Protein AF-A0A838JWH3-F1 (afdb_monomer_lite)

pLDDT: mean 83.03, std 19.26, range [40.94, 98.31]

Structure (mmCIF, N/CA/C/O backbone):
data_AF-A0A838JWH3-F1
#
_entry.id   AF-A0A838JWH3-F1
#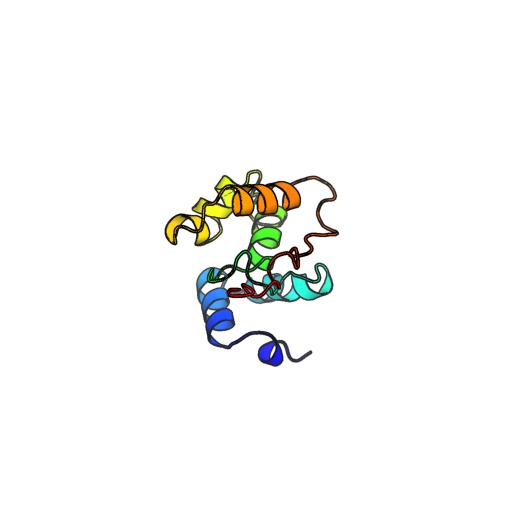
loop_
_atom_site.group_PDB
_atom_site.id
_atom_site.type_symbol
_atom_site.label_atom_id
_atom_site.label_alt_id
_atom_site.label_comp_id
_atom_site.label_asym_id
_atom_site.label_entity_id
_atom_site.label_seq_id
_atom_site.pdbx_PDB_ins_code
_atom_site.Cartn_x
_atom_site.Cartn_y
_atom_site.Cartn_z
_atom_site.occupancy
_atom_site.B_iso_or_equiv
_atom_site.auth_seq_id
_atom_site.auth_comp_id
_atom_site.auth_asym_id
_atom_site.auth_atom_id
_atom_site.pdbx_PDB_model_num
ATOM 1 N N . TYR A 1 1 ? 2.489 -22.702 -6.976 1.00 46.75 1 TYR A N 1
ATOM 2 C CA . TYR A 1 1 ? 2.028 -21.933 -5.808 1.00 46.75 1 TYR A CA 1
ATOM 3 C C . TYR A 1 1 ? 0.648 -21.416 -6.138 1.00 46.75 1 TYR A C 1
ATOM 5 O O . TYR A 1 1 ? 0.529 -20.657 -7.089 1.00 46.75 1 TYR A O 1
ATOM 13 N N . ASP A 1 2 ? -0.379 -21.893 -5.442 1.00 53.53 2 ASP A N 1
ATOM 14 C CA . ASP A 1 2 ? -1.758 -21.478 -5.694 1.00 53.53 2 ASP A CA 1
ATOM 15 C C . ASP A 1 2 ? -2.057 -20.203 -4.893 1.00 53.53 2 ASP A C 1
ATOM 17 O O . ASP A 1 2 ? -2.451 -20.247 -3.732 1.00 53.53 2 ASP A O 1
ATOM 21 N N . LEU A 1 3 ? -1.753 -19.041 -5.476 1.00 55.47 3 LEU A N 1
ATOM 22 C CA . LEU A 1 3 ? -2.029 -17.743 -4.846 1.00 55.47 3 LEU A CA 1
ATOM 23 C C . LEU A 1 3 ? -3.541 -17.519 -4.662 1.00 55.47 3 LEU A C 1
ATOM 25 O O . LEU A 1 3 ? -3.938 -16.833 -3.719 1.00 55.47 3 LEU A O 1
ATOM 29 N N . ASN A 1 4 ? -4.370 -18.175 -5.485 1.00 50.09 4 ASN A N 1
ATOM 30 C CA . ASN A 1 4 ? -5.828 -18.116 -5.395 1.00 50.09 4 ASN A CA 1
ATOM 31 C C . ASN A 1 4 ? -6.377 -18.801 -4.138 1.00 50.09 4 ASN A C 1
ATOM 33 O O . ASN A 1 4 ? -7.510 -18.538 -3.756 1.00 50.09 4 ASN A O 1
ATOM 37 N N . SER A 1 5 ? -5.596 -19.649 -3.457 1.00 54.78 5 SER A N 1
ATOM 38 C CA . SER A 1 5 ? -6.032 -20.260 -2.197 1.00 54.78 5 SER A CA 1
ATOM 39 C C . SER A 1 5 ? -5.775 -19.370 -0.970 1.00 54.78 5 SER A C 1
ATOM 41 O O . SER A 1 5 ? -6.205 -19.722 0.127 1.00 54.78 5 SER A O 1
ATOM 43 N N . ARG A 1 6 ? -5.033 -18.255 -1.113 1.00 61.62 6 ARG A N 1
ATOM 44 C CA . ARG A 1 6 ? -4.658 -17.337 -0.011 1.00 61.62 6 ARG A CA 1
ATOM 45 C C . ARG A 1 6 ? -5.294 -15.949 -0.106 1.00 61.62 6 ARG A C 1
ATOM 47 O O . ARG A 1 6 ? -5.327 -15.255 0.905 1.00 61.62 6 ARG A O 1
ATOM 54 N N . LEU A 1 7 ? -5.764 -15.548 -1.284 1.00 73.56 7 LEU A N 1
ATOM 55 C CA . LEU A 1 7 ? -6.463 -14.287 -1.521 1.00 73.56 7 LEU A CA 1
ATOM 56 C C . LEU A 1 7 ? -7.868 -14.592 -2.022 1.00 73.56 7 LEU A C 1
ATOM 58 O O . LEU A 1 7 ? -8.035 -15.448 -2.889 1.00 73.56 7 LEU A O 1
ATOM 62 N N . ASP A 1 8 ? -8.871 -13.892 -1.496 1.00 80.94 8 ASP A N 1
ATOM 63 C CA . ASP A 1 8 ? -10.197 -13.968 -2.096 1.00 80.94 8 ASP A CA 1
ATOM 64 C C . ASP A 1 8 ? -10.193 -13.329 -3.500 1.00 80.94 8 ASP A C 1
ATOM 66 O O . ASP A 1 8 ? -9.368 -12.468 -3.828 1.00 80.94 8 ASP A O 1
ATOM 70 N N . GLY A 1 9 ? -11.106 -13.785 -4.363 1.00 84.44 9 GLY A N 1
ATOM 71 C CA . GLY A 1 9 ? -11.181 -13.303 -5.746 1.00 84.44 9 GLY A CA 1
ATOM 72 C C . GLY A 1 9 ? -11.454 -11.799 -5.838 1.00 84.44 9 GLY A C 1
ATOM 73 O O . GLY A 1 9 ? -10.920 -11.135 -6.719 1.00 84.44 9 GLY A O 1
ATOM 74 N N . ALA A 1 10 ? -12.204 -11.242 -4.882 1.00 84.88 10 ALA A N 1
ATOM 75 C CA . ALA A 1 10 ? -12.525 -9.818 -4.846 1.00 84.88 10 ALA A CA 1
ATOM 76 C C . ALA A 1 10 ? -11.279 -8.944 -4.619 1.00 84.88 10 ALA A C 1
ATOM 78 O O . ALA A 1 10 ? -11.135 -7.895 -5.246 1.00 84.88 10 ALA A O 1
ATOM 79 N N . THR A 1 11 ? -10.357 -9.381 -3.761 1.00 87.31 11 THR A N 1
ATOM 80 C CA . THR A 1 11 ? -9.078 -8.707 -3.522 1.00 87.31 11 THR A CA 1
ATOM 81 C C . THR A 1 11 ? -8.200 -8.773 -4.765 1.00 87.31 11 THR A C 1
ATOM 83 O O . THR A 1 11 ? -7.598 -7.770 -5.142 1.00 87.31 11 THR A O 1
ATOM 86 N N . LEU A 1 12 ? -8.153 -9.921 -5.448 1.00 89.56 12 LEU A N 1
ATOM 87 C CA . LEU A 1 12 ? -7.386 -10.052 -6.687 1.00 89.56 12 LEU A CA 1
ATOM 88 C C . LEU A 1 12 ? -7.940 -9.152 -7.802 1.00 89.56 12 LEU A C 1
ATOM 90 O O . LEU A 1 12 ? -7.168 -8.429 -8.430 1.00 89.56 12 LEU A O 1
ATOM 94 N N . ASP A 1 13 ? -9.258 -9.141 -8.003 1.00 88.75 13 ASP A N 1
ATOM 95 C CA . ASP A 1 13 ? -9.925 -8.261 -8.969 1.00 88.75 13 ASP A CA 1
ATOM 96 C C . ASP A 1 13 ? -9.669 -6.786 -8.646 1.00 88.75 13 ASP A C 1
ATOM 98 O O . ASP A 1 13 ? -9.397 -5.981 -9.540 1.00 88.75 13 ASP A O 1
ATOM 102 N N . HIS A 1 14 ? -9.690 -6.428 -7.360 1.00 87.44 14 HIS A N 1
ATOM 103 C CA . HIS A 1 14 ? -9.364 -5.080 -6.914 1.00 87.44 14 HIS A CA 1
ATOM 104 C C . HIS A 1 14 ? -7.923 -4.692 -7.267 1.00 87.44 14 HIS A C 1
ATOM 106 O O . HIS A 1 14 ? -7.696 -3.627 -7.844 1.00 87.44 14 HIS A O 1
ATOM 112 N N . LEU A 1 15 ? -6.952 -5.565 -6.980 1.00 91.81 15 LEU A N 1
ATOM 113 C CA . LEU A 1 15 ? -5.550 -5.318 -7.314 1.00 91.81 15 LEU A CA 1
ATOM 114 C C . LEU A 1 15 ? -5.322 -5.243 -8.827 1.00 91.81 15 LEU A C 1
ATOM 116 O O . LEU A 1 15 ? -4.539 -4.406 -9.267 1.00 91.81 15 LEU A O 1
ATOM 120 N N . LEU A 1 16 ? -5.996 -6.077 -9.622 1.00 92.38 16 LEU A N 1
ATOM 121 C CA . LEU A 1 16 ? -5.946 -6.013 -11.086 1.00 92.38 16 LEU A CA 1
ATOM 122 C C . LEU A 1 16 ? -6.527 -4.702 -11.615 1.00 92.38 16 LEU A C 1
ATOM 124 O O . LEU A 1 16 ? -5.972 -4.117 -12.541 1.00 92.38 16 LEU A O 1
ATOM 128 N N . HIS A 1 17 ? -7.610 -4.210 -11.015 1.00 91.50 17 HIS A N 1
ATOM 129 C CA . HIS A 1 17 ? -8.208 -2.938 -11.408 1.00 91.50 17 HIS A CA 1
ATOM 130 C C . HIS A 1 17 ? -7.296 -1.740 -11.106 1.00 91.50 17 HIS A C 1
ATOM 132 O O . HIS A 1 17 ? -7.244 -0.801 -11.896 1.00 91.50 17 HIS A O 1
ATOM 138 N N . LEU A 1 18 ? -6.574 -1.772 -9.981 1.00 91.00 18 LEU A N 1
ATOM 139 C CA . LEU A 1 18 ? -5.691 -0.677 -9.566 1.00 91.00 18 LEU A CA 1
ATOM 140 C C . LEU A 1 18 ? -4.313 -0.715 -10.237 1.00 91.00 18 LEU A C 1
ATOM 142 O O . LEU A 1 18 ? -3.822 0.318 -10.683 1.00 91.00 18 LEU A O 1
ATOM 146 N N . TYR A 1 19 ? -3.688 -1.891 -10.299 1.00 91.12 19 TYR A N 1
ATOM 147 C CA . TYR A 1 19 ? -2.283 -2.046 -10.692 1.00 91.12 19 TYR A CA 1
ATOM 148 C C . TYR A 1 19 ? -2.108 -2.717 -12.061 1.00 91.12 19 TYR A C 1
ATOM 150 O O . TYR A 1 19 ? -1.014 -2.695 -12.627 1.00 91.12 19 TYR A O 1
ATOM 158 N N . GLY A 1 20 ? -3.166 -3.299 -12.632 1.00 92.69 20 GLY A N 1
ATOM 159 C CA . GLY A 1 20 ? -3.133 -3.912 -13.958 1.00 92.69 20 GLY A CA 1
ATOM 160 C C . GLY A 1 20 ? -2.022 -4.954 -14.100 1.00 92.69 20 GLY A C 1
ATOM 161 O O . GLY A 1 20 ? -1.958 -5.935 -13.363 1.00 92.69 20 GLY A O 1
ATOM 162 N N . GLY A 1 21 ? -1.117 -4.740 -15.058 1.00 92.19 21 GLY A N 1
ATOM 163 C CA . GLY A 1 21 ? 0.011 -5.646 -15.304 1.00 92.19 21 GLY A CA 1
ATOM 164 C C . GLY A 1 21 ? 0.981 -5.785 -14.123 1.00 92.19 21 GLY A C 1
ATOM 165 O O . GLY A 1 21 ? 1.681 -6.791 -14.020 1.00 92.19 21 GLY A O 1
ATOM 166 N N . GLU A 1 22 ? 0.993 -4.822 -13.200 1.00 91.88 22 GLU A N 1
ATOM 167 C CA . GLU A 1 22 ? 1.895 -4.807 -12.047 1.00 91.88 22 GLU A CA 1
ATOM 168 C C . GLU A 1 22 ? 1.389 -5.664 -10.877 1.00 91.88 22 GLU A C 1
ATOM 170 O O . GLU A 1 22 ? 2.154 -5.967 -9.960 1.00 91.88 22 GLU A O 1
ATOM 175 N N . THR A 1 23 ? 0.145 -6.159 -10.920 1.00 92.81 23 THR A N 1
ATOM 176 C CA . THR A 1 23 ? -0.418 -7.025 -9.869 1.00 92.81 23 T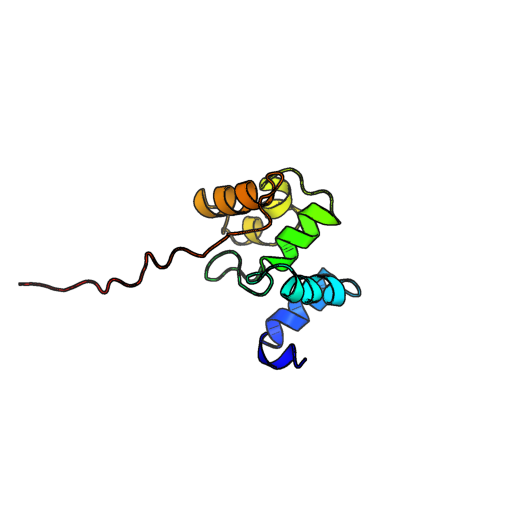HR A CA 1
ATOM 177 C C . THR A 1 23 ? 0.462 -8.243 -9.586 1.00 92.81 23 THR A C 1
ATOM 179 O O . THR A 1 23 ? 0.641 -8.619 -8.430 1.00 92.81 23 THR A O 1
ATOM 182 N N . GLY A 1 24 ? 1.091 -8.825 -10.613 1.00 90.25 24 GLY A N 1
ATOM 183 C CA . GLY A 1 24 ? 2.033 -9.932 -10.432 1.00 90.25 24 GLY A CA 1
ATOM 184 C C . GLY A 1 24 ? 3.222 -9.577 -9.530 1.00 90.25 24 GLY A C 1
ATOM 185 O O . GLY A 1 24 ? 3.634 -10.402 -8.714 1.00 90.25 24 GLY A O 1
ATOM 186 N N . LYS A 1 25 ? 3.737 -8.341 -9.613 1.00 91.38 25 LYS A N 1
ATOM 187 C CA . LYS A 1 25 ? 4.817 -7.859 -8.737 1.00 91.38 25 LYS A CA 1
ATOM 188 C C . LYS A 1 25 ? 4.328 -7.661 -7.307 1.00 91.38 25 LYS A C 1
ATOM 190 O O . LYS A 1 25 ? 5.026 -8.058 -6.377 1.00 91.38 25 LYS A O 1
ATOM 195 N N . LEU A 1 26 ? 3.115 -7.132 -7.123 1.00 92.50 26 LEU A N 1
ATOM 196 C CA . LEU A 1 26 ? 2.523 -6.993 -5.789 1.00 92.50 26 LEU A CA 1
ATOM 197 C C . LEU A 1 26 ? 2.401 -8.355 -5.090 1.00 92.50 26 LEU A C 1
ATOM 199 O O . LEU A 1 26 ? 2.767 -8.494 -3.925 1.00 92.50 26 LEU A O 1
ATOM 203 N N . LEU A 1 27 ? 1.943 -9.380 -5.812 1.00 91.62 27 LEU A N 1
ATOM 204 C CA . LEU A 1 27 ? 1.827 -10.735 -5.267 1.00 91.62 27 LEU A CA 1
ATOM 205 C C . LEU A 1 27 ? 3.192 -11.356 -4.939 1.00 91.62 27 LEU A C 1
ATOM 207 O O . LEU A 1 27 ? 3.312 -12.113 -3.971 1.00 91.62 27 LEU A O 1
ATOM 211 N N . ALA A 1 28 ? 4.231 -11.018 -5.707 1.00 91.44 28 ALA A N 1
ATOM 212 C CA . ALA A 1 28 ? 5.582 -11.524 -5.492 1.00 91.44 28 ALA A CA 1
ATOM 213 C C . ALA A 1 28 ? 6.195 -11.070 -4.154 1.00 91.44 28 ALA A C 1
ATOM 215 O O . ALA A 1 28 ? 7.018 -11.808 -3.606 1.00 91.44 28 ALA A O 1
ATOM 216 N N . TYR A 1 29 ? 5.745 -9.951 -3.565 1.00 90.94 29 TYR A N 1
ATOM 217 C CA . TYR A 1 29 ? 6.207 -9.518 -2.238 1.00 90.94 29 TYR A CA 1
ATOM 218 C C . TYR A 1 29 ? 5.954 -10.552 -1.140 1.00 90.94 29 TYR A C 1
ATOM 220 O O . TYR A 1 29 ? 6.685 -10.561 -0.157 1.00 90.94 29 TYR A O 1
ATOM 228 N N . ASN A 1 30 ? 4.993 -11.469 -1.300 1.00 90.56 30 ASN A N 1
ATOM 229 C CA . ASN A 1 30 ? 4.769 -12.558 -0.342 1.00 90.56 30 ASN A CA 1
ATOM 230 C C . ASN A 1 30 ? 5.985 -13.488 -0.175 1.00 90.56 30 ASN A C 1
ATOM 232 O O . ASN A 1 30 ? 6.082 -14.196 0.824 1.00 90.56 30 ASN A O 1
ATOM 236 N N . ASN A 1 31 ? 6.902 -13.505 -1.145 1.00 89.75 31 ASN A N 1
ATOM 237 C CA . ASN A 1 31 ? 8.138 -14.281 -1.059 1.00 89.75 31 ASN A CA 1
ATOM 238 C C . ASN A 1 31 ? 9.227 -13.570 -0.237 1.00 89.75 31 ASN A C 1
ATOM 240 O O . ASN A 1 31 ? 10.168 -14.218 0.210 1.00 89.75 31 ASN A O 1
ATOM 244 N N . GLU A 1 32 ? 9.108 -12.256 -0.041 1.00 88.00 32 GLU A N 1
ATOM 245 C CA . GLU A 1 32 ? 10.106 -11.423 0.641 1.00 88.00 32 GLU A CA 1
ATOM 246 C C . GLU A 1 32 ? 9.627 -10.939 2.010 1.00 88.00 32 GLU A C 1
ATOM 248 O O . GLU A 1 32 ? 10.403 -10.868 2.960 1.00 88.00 32 GLU A O 1
ATOM 253 N N . VAL A 1 33 ? 8.342 -10.600 2.107 1.00 86.75 33 VAL A N 1
ATOM 254 C CA . VAL A 1 33 ? 7.726 -9.993 3.280 1.00 86.75 33 VAL A CA 1
ATOM 255 C C . VAL A 1 33 ? 6.554 -10.874 3.737 1.00 86.75 33 VAL A C 1
ATOM 257 O O . VAL A 1 33 ? 5.543 -10.964 3.034 1.00 86.75 33 VAL A O 1
ATOM 260 N N . PRO A 1 34 ? 6.636 -11.511 4.923 1.00 84.88 34 PRO A N 1
ATOM 261 C CA . PRO A 1 34 ? 5.633 -12.480 5.374 1.00 84.88 34 PRO A CA 1
ATOM 262 C C . PRO A 1 34 ? 4.195 -11.947 5.467 1.00 84.88 34 PRO A C 1
ATOM 264 O O . PRO A 1 34 ? 3.248 -12.709 5.274 1.00 84.88 34 PRO A O 1
ATOM 267 N N . ASN A 1 35 ? 4.015 -10.656 5.762 1.00 87.06 35 ASN A N 1
ATOM 268 C CA . ASN A 1 35 ? 2.705 -10.011 5.873 1.00 87.06 35 ASN A CA 1
ATOM 269 C C . ASN A 1 35 ? 2.254 -9.298 4.590 1.00 87.06 35 ASN A C 1
ATOM 271 O O . ASN A 1 35 ? 1.226 -8.634 4.632 1.00 87.06 35 ASN A O 1
ATOM 275 N N . ALA A 1 36 ? 2.949 -9.448 3.453 1.00 92.12 36 ALA A N 1
ATOM 276 C CA . ALA A 1 36 ? 2.638 -8.712 2.221 1.00 92.12 36 ALA A CA 1
ATOM 277 C C . ALA A 1 36 ? 1.166 -8.824 1.787 1.00 92.12 36 ALA A C 1
ATOM 279 O O . ALA A 1 36 ? 0.569 -7.844 1.356 1.00 92.12 36 ALA A O 1
ATOM 280 N N . LEU A 1 37 ? 0.561 -10.005 1.919 1.00 92.50 37 LEU A N 1
ATOM 281 C CA . LEU A 1 37 ? -0.827 -10.239 1.498 1.00 92.50 37 LEU A CA 1
ATOM 282 C C . LEU A 1 37 ? -1.857 -10.002 2.611 1.00 92.50 37 LEU A C 1
ATOM 284 O O . LEU A 1 37 ? -3.019 -10.359 2.453 1.00 92.50 37 LEU A O 1
ATOM 288 N N . GLN A 1 38 ? -1.444 -9.444 3.748 1.00 92.44 38 GLN A N 1
ATOM 289 C CA . GLN A 1 38 ? -2.352 -9.077 4.830 1.00 92.44 38 GLN A CA 1
ATOM 290 C C . GLN A 1 38 ? -2.858 -7.649 4.631 1.00 92.44 38 GLN A C 1
ATOM 292 O O . GLN A 1 38 ? -2.120 -6.785 4.150 1.00 92.44 38 GLN A O 1
ATOM 297 N N . GLN A 1 39 ? -4.101 -7.403 5.050 1.00 93.94 39 GLN A N 1
ATOM 298 C CA . GLN A 1 39 ? -4.647 -6.051 5.160 1.00 93.94 39 GLN A CA 1
ATOM 299 C C . GLN A 1 39 ? -3.769 -5.203 6.088 1.00 93.94 39 GLN A C 1
ATOM 301 O O . GLN A 1 39 ? -3.248 -5.698 7.091 1.00 93.94 39 GLN A O 1
ATOM 306 N N . ILE A 1 40 ? -3.617 -3.918 5.765 1.00 94.81 40 ILE A N 1
ATOM 307 C CA . ILE A 1 40 ? -2.820 -2.981 6.574 1.00 94.81 40 ILE A CA 1
ATOM 308 C C . ILE A 1 40 ? -3.447 -2.790 7.960 1.00 94.81 40 ILE A C 1
ATOM 310 O O . ILE A 1 40 ? -2.745 -2.725 8.968 1.00 94.81 40 ILE A O 1
ATOM 314 N N . THR A 1 41 ? -4.776 -2.715 8.002 1.00 94.44 41 THR A N 1
ATOM 315 C CA . THR A 1 41 ? -5.583 -2.599 9.218 1.00 94.44 41 THR A CA 1
ATOM 316 C C . THR A 1 41 ? -6.914 -3.329 9.010 1.00 94.44 41 THR A C 1
ATOM 318 O O . THR A 1 41 ? -7.380 -3.391 7.866 1.00 94.44 41 THR A O 1
ATOM 321 N N . PRO A 1 42 ? -7.539 -3.902 10.057 1.00 93.25 42 PRO A N 1
ATOM 322 C CA . PRO A 1 42 ? -8.806 -4.610 9.912 1.00 93.25 42 PRO A CA 1
ATOM 323 C C . PRO A 1 42 ? -9.878 -3.772 9.202 1.00 93.25 42 PRO A C 1
ATOM 325 O O . PRO A 1 42 ? -10.175 -2.648 9.602 1.00 93.25 42 PRO A O 1
ATOM 328 N N . GLY A 1 43 ? -10.468 -4.339 8.148 1.00 90.81 43 GLY A N 1
ATOM 329 C CA . GLY A 1 43 ? -11.542 -3.708 7.375 1.00 90.81 43 GLY A CA 1
ATOM 330 C C . GLY A 1 43 ? -11.071 -2.830 6.212 1.00 90.81 43 GLY A C 1
ATOM 331 O O . GLY A 1 43 ? -11.889 -2.481 5.358 1.00 90.81 43 GLY A O 1
ATOM 332 N N . ALA A 1 44 ? -9.777 -2.507 6.122 1.00 91.94 44 ALA A N 1
ATOM 333 C CA . ALA A 1 44 ? -9.223 -1.857 4.939 1.00 91.94 44 ALA A CA 1
ATOM 334 C C . ALA A 1 44 ? -9.021 -2.879 3.807 1.00 91.94 44 ALA A C 1
ATOM 336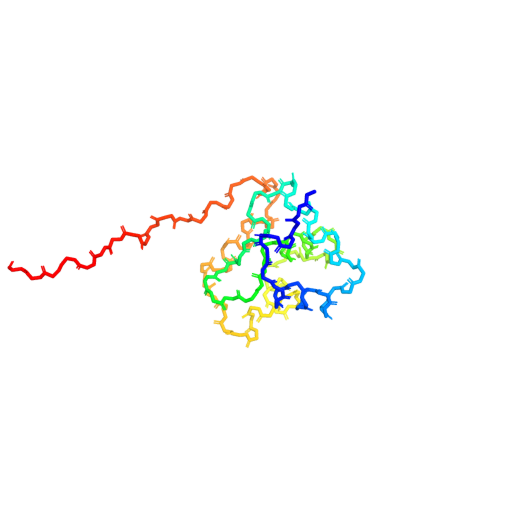 O O . ALA A 1 44 ? -8.545 -3.984 4.067 1.00 91.94 44 ALA A O 1
ATOM 337 N N . PRO A 1 45 ? -9.337 -2.534 2.544 1.00 91.38 45 PRO A N 1
ATOM 338 C CA . PRO A 1 45 ? -9.055 -3.418 1.410 1.00 91.38 45 PRO A CA 1
ATOM 339 C C . PRO A 1 45 ? -7.558 -3.458 1.072 1.00 91.38 45 PRO A C 1
ATOM 341 O O . PRO A 1 45 ? -7.103 -4.389 0.415 1.00 91.38 45 PRO A O 1
ATOM 344 N N . ASP A 1 46 ? -6.814 -2.425 1.479 1.00 94.69 46 ASP A N 1
ATOM 345 C CA . ASP A 1 46 ? -5.437 -2.214 1.070 1.00 94.69 46 ASP A CA 1
ATOM 346 C C . ASP A 1 46 ? -4.495 -3.171 1.815 1.00 94.69 46 ASP A C 1
ATOM 348 O O . ASP A 1 46 ? -4.567 -3.325 3.042 1.00 94.69 46 ASP A O 1
ATOM 352 N N . LEU A 1 47 ? -3.594 -3.803 1.065 1.00 95.25 47 LEU A N 1
ATOM 353 C CA . LEU A 1 47 ? -2.636 -4.787 1.566 1.00 95.25 47 LEU A CA 1
ATOM 354 C C . LEU A 1 47 ? -1.254 -4.177 1.812 1.00 95.25 47 LEU A C 1
ATOM 356 O O . LEU A 1 47 ? -0.845 -3.214 1.163 1.00 95.25 47 LEU A O 1
ATOM 360 N N . TRP A 1 48 ? -0.465 -4.813 2.677 1.00 96.38 48 TRP A N 1
ATOM 361 C CA . TRP A 1 48 ? 0.936 -4.437 2.901 1.00 96.38 48 TRP A CA 1
ATOM 362 C C . TRP A 1 48 ? 1.796 -4.480 1.627 1.00 96.38 48 TRP A C 1
ATOM 364 O O . TRP A 1 48 ? 2.718 -3.679 1.484 1.00 96.38 48 TRP A O 1
ATOM 374 N N . ALA A 1 49 ? 1.478 -5.349 0.666 1.00 95.75 49 ALA A N 1
ATOM 375 C CA . ALA A 1 49 ? 2.124 -5.397 -0.644 1.00 95.75 49 ALA A CA 1
ATOM 376 C C . ALA A 1 49 ? 2.037 -4.052 -1.379 1.00 95.75 49 ALA A C 1
ATOM 378 O O . ALA A 1 49 ? 3.012 -3.642 -2.002 1.00 95.75 49 ALA A O 1
ATOM 379 N N . GLN A 1 50 ? 0.914 -3.336 -1.258 1.00 96.69 50 GLN A N 1
ATOM 380 C CA . GLN A 1 50 ? 0.751 -2.007 -1.852 1.00 96.69 50 GLN A CA 1
ATOM 381 C C . GLN A 1 50 ? 1.657 -0.980 -1.171 1.00 96.69 50 GLN A C 1
ATOM 383 O O . GLN A 1 50 ? 2.236 -0.143 -1.850 1.00 96.69 50 GLN A O 1
ATOM 388 N N . VAL A 1 51 ? 1.855 -1.072 0.149 1.00 97.25 51 VAL A N 1
ATOM 389 C CA . VAL A 1 51 ? 2.797 -0.203 0.877 1.00 97.25 51 VAL A CA 1
ATOM 390 C C . VAL A 1 51 ? 4.229 -0.446 0.402 1.00 97.25 51 VAL A C 1
ATOM 39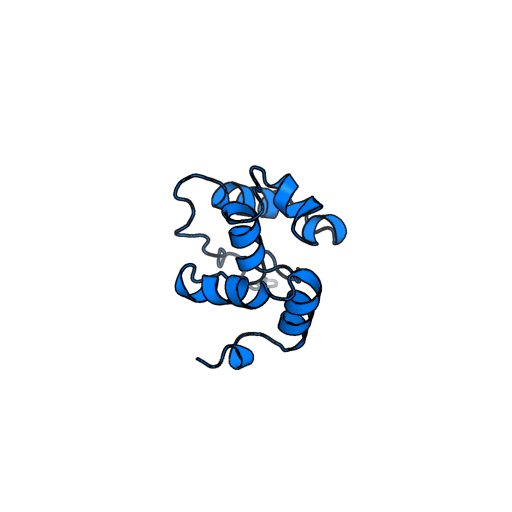2 O O . VAL A 1 51 ? 4.950 0.500 0.100 1.00 97.25 51 VAL A O 1
ATOM 395 N N . HIS A 1 52 ? 4.652 -1.708 0.295 1.00 95.50 52 HIS A N 1
ATOM 396 C CA . HIS A 1 52 ? 6.001 -2.032 -0.174 1.00 95.50 52 HIS A CA 1
ATOM 397 C C . HIS A 1 52 ? 6.225 -1.641 -1.634 1.00 95.50 52 HIS A C 1
ATOM 399 O O . HIS A 1 52 ? 7.299 -1.129 -1.956 1.00 95.50 52 HIS A O 1
ATOM 405 N N . HIS A 1 53 ? 5.214 -1.822 -2.485 1.00 95.62 53 HIS A N 1
ATOM 406 C CA . HIS A 1 53 ? 5.242 -1.341 -3.861 1.00 95.62 53 HIS A CA 1
ATOM 407 C C . HIS A 1 53 ? 5.363 0.182 -3.915 1.00 95.62 53 HIS A C 1
ATOM 409 O O . HIS A 1 53 ? 6.269 0.703 -4.558 1.00 95.62 53 HIS A O 1
ATOM 415 N N . ALA A 1 54 ? 4.533 0.889 -3.147 1.00 96.56 54 ALA A N 1
ATOM 416 C CA . ALA A 1 54 ? 4.540 2.341 -3.077 1.00 96.56 54 ALA A CA 1
ATOM 417 C C . ALA A 1 54 ? 5.918 2.899 -2.701 1.00 96.56 54 ALA A C 1
ATOM 419 O O . ALA A 1 54 ? 6.391 3.860 -3.305 1.00 96.56 54 ALA A O 1
ATOM 420 N N . ILE A 1 55 ? 6.583 2.277 -1.725 1.00 95.06 55 ILE A N 1
ATOM 421 C CA . ILE A 1 55 ? 7.915 2.683 -1.260 1.00 95.06 55 ILE A CA 1
ATOM 422 C C . ILE A 1 55 ? 8.986 2.407 -2.321 1.00 95.06 55 ILE A C 1
ATOM 424 O O . ILE A 1 55 ? 9.827 3.265 -2.581 1.00 95.06 55 ILE A O 1
ATOM 428 N N . ARG A 1 56 ? 8.993 1.202 -2.904 1.00 93.56 56 ARG A N 1
ATOM 429 C CA . ARG A 1 56 ? 10.089 0.747 -3.774 1.00 93.56 56 ARG A CA 1
ATOM 430 C C . ARG A 1 56 ? 9.970 1.246 -5.211 1.00 93.56 56 ARG A C 1
ATOM 432 O O . ARG A 1 56 ? 10.987 1.563 -5.815 1.00 93.56 56 ARG A O 1
ATOM 439 N N . GLU A 1 57 ? 8.750 1.315 -5.730 1.00 94.50 57 GLU A N 1
ATOM 440 C CA . GLU A 1 57 ? 8.476 1.508 -7.157 1.00 94.50 57 GLU A CA 1
ATOM 441 C C . GLU A 1 57 ? 7.715 2.811 -7.447 1.00 94.50 57 GLU A C 1
ATOM 443 O O . GLU A 1 57 ? 7.787 3.324 -8.559 1.00 94.50 57 GLU A O 1
ATOM 448 N N . GLU A 1 58 ? 7.010 3.385 -6.462 1.00 95.56 58 GLU A N 1
ATOM 449 C CA . GLU A 1 58 ? 6.180 4.591 -6.658 1.00 95.56 58 GLU A CA 1
ATOM 450 C C . GLU A 1 58 ? 6.663 5.817 -5.858 1.00 95.56 58 GLU A C 1
ATOM 452 O O . GLU A 1 58 ? 5.931 6.812 -5.724 1.00 95.56 58 GLU A O 1
ATOM 457 N N . TRP A 1 59 ? 7.897 5.742 -5.342 1.00 96.00 59 TRP A N 1
ATOM 458 C CA . TRP A 1 59 ? 8.609 6.795 -4.606 1.00 96.00 59 TRP A CA 1
ATOM 459 C C . TRP A 1 59 ? 7.820 7.403 -3.438 1.00 96.00 59 TRP A C 1
ATOM 461 O O . TRP A 1 59 ? 7.908 8.605 -3.180 1.00 96.00 59 TRP A O 1
ATOM 471 N N . ALA A 1 60 ? 7.044 6.597 -2.712 1.00 97.44 60 ALA A N 1
ATOM 472 C CA . ALA A 1 60 ? 6.456 7.039 -1.455 1.00 97.44 60 ALA A CA 1
ATOM 473 C C . ALA A 1 60 ? 7.567 7.246 -0.415 1.00 97.44 60 ALA A C 1
ATOM 475 O O . ALA A 1 60 ? 8.281 6.305 -0.065 1.00 97.44 60 ALA A O 1
ATOM 476 N N . VAL A 1 61 ? 7.707 8.477 0.082 1.00 96.81 61 VAL A N 1
ATOM 477 C CA . VAL A 1 61 ? 8.727 8.849 1.081 1.00 96.81 61 VAL A CA 1
ATOM 478 C C . VAL A 1 61 ? 8.111 9.262 2.417 1.00 96.81 61 VAL A C 1
ATOM 480 O O . VAL A 1 61 ? 8.814 9.368 3.421 1.00 96.81 61 VAL A O 1
ATOM 483 N N . THR A 1 62 ? 6.792 9.451 2.455 1.00 97.62 62 THR A N 1
ATOM 484 C CA . THR A 1 62 ? 6.025 9.749 3.666 1.00 97.62 62 THR A CA 1
ATOM 485 C C . THR A 1 62 ? 4.829 8.813 3.820 1.00 97.62 62 THR A C 1
ATOM 487 O O . THR A 1 62 ? 4.331 8.235 2.851 1.00 97.62 62 THR A O 1
ATOM 490 N N . ALA A 1 63 ? 4.319 8.683 5.050 1.00 97.94 63 ALA A N 1
ATOM 491 C CA . ALA A 1 63 ? 3.079 7.946 5.285 1.00 97.94 63 ALA A CA 1
ATOM 492 C C . ALA A 1 63 ? 1.883 8.590 4.565 1.00 97.94 63 ALA A C 1
ATOM 494 O O . ALA A 1 63 ? 0.965 7.887 4.158 1.00 97.94 63 ALA A O 1
ATOM 495 N N . GLU A 1 64 ? 1.908 9.906 4.350 1.00 97.94 64 GLU A N 1
ATOM 496 C CA . GLU A 1 64 ? 0.860 10.624 3.619 1.00 97.94 64 GLU A CA 1
ATOM 497 C C . GLU A 1 64 ? 0.822 10.255 2.138 1.00 97.94 64 GLU A C 1
ATOM 499 O O . GLU A 1 64 ? -0.267 10.127 1.577 1.00 97.94 64 GLU A O 1
ATOM 504 N N . ASP A 1 65 ? 1.982 10.012 1.517 1.00 98.31 65 ASP A N 1
ATOM 505 C CA . ASP A 1 65 ? 2.038 9.509 0.142 1.00 98.31 65 ASP A CA 1
ATOM 506 C C . ASP A 1 65 ? 1.307 8.172 0.038 1.00 98.31 65 ASP A C 1
ATOM 508 O O . ASP A 1 65 ? 0.453 7.990 -0.830 1.00 98.31 65 ASP A O 1
ATOM 512 N N . VAL A 1 66 ? 1.580 7.259 0.972 1.00 98.12 66 VAL A N 1
ATOM 513 C CA . VAL A 1 66 ? 0.914 5.956 1.018 1.00 98.12 66 VAL A CA 1
ATOM 514 C C . VAL A 1 66 ? -0.587 6.124 1.254 1.00 98.12 66 VAL A C 1
ATOM 516 O O . VAL A 1 66 ? -1.386 5.626 0.464 1.00 98.12 66 VAL A O 1
ATOM 519 N N . ILE A 1 67 ? -0.979 6.853 2.299 1.00 98.31 67 ILE A N 1
ATOM 520 C CA . ILE A 1 67 ? -2.369 6.929 2.774 1.00 98.31 67 ILE A CA 1
ATOM 521 C C . ILE A 1 67 ? -3.287 7.658 1.789 1.00 98.31 67 ILE A C 1
ATOM 523 O O . ILE A 1 67 ? -4.427 7.234 1.600 1.00 98.31 67 ILE A O 1
ATOM 527 N N . TYR A 1 68 ? -2.816 8.742 1.167 1.00 97.81 68 TYR A N 1
ATOM 528 C CA . TYR A 1 68 ? -3.668 9.612 0.350 1.00 97.81 68 TYR A CA 1
ATOM 529 C C . TYR A 1 68 ? -3.402 9.539 -1.150 1.00 97.81 68 TYR A C 1
ATOM 531 O O . TYR A 1 68 ? -4.223 10.035 -1.920 1.00 97.81 68 TYR A O 1
ATOM 539 N N . ARG A 1 69 ? -2.269 8.972 -1.588 1.00 97.00 69 ARG A N 1
ATOM 540 C CA . ARG A 1 69 ? -1.891 8.972 -3.012 1.00 97.00 69 ARG A CA 1
ATOM 541 C C . ARG A 1 69 ? -1.655 7.590 -3.613 1.00 97.00 69 ARG A C 1
ATOM 543 O O . ARG A 1 69 ? -1.698 7.496 -4.836 1.00 97.00 69 ARG A O 1
ATOM 550 N N . ARG A 1 70 ? -1.344 6.563 -2.812 1.00 96.56 70 ARG A N 1
ATOM 551 C CA . ARG A 1 70 ? -0.996 5.208 -3.301 1.00 96.56 70 ARG A CA 1
ATOM 552 C C . ARG A 1 70 ? -1.952 4.110 -2.847 1.00 96.56 70 ARG A C 1
ATOM 554 O O . ARG A 1 70 ? -1.904 3.004 -3.369 1.00 96.56 70 ARG A O 1
ATOM 561 N N . THR A 1 71 ? -2.816 4.411 -1.885 1.00 95.69 71 THR A N 1
ATOM 562 C CA . THR A 1 71 ? -3.805 3.479 -1.332 1.00 95.69 71 THR A CA 1
ATOM 563 C C . THR A 1 71 ? -5.142 4.181 -1.140 1.00 95.69 71 THR A C 1
ATOM 565 O O . THR A 1 71 ? -5.244 5.403 -1.274 1.00 95.69 71 THR A O 1
ATOM 568 N N . THR A 1 72 ? -6.181 3.414 -0.808 1.00 95.19 72 THR A N 1
ATOM 569 C CA . THR A 1 72 ? -7.512 3.969 -0.522 1.00 95.19 72 THR A CA 1
ATOM 570 C C . THR A 1 72 ? -7.748 4.279 0.958 1.00 95.19 72 THR A C 1
ATOM 572 O O . THR A 1 72 ? -8.847 4.706 1.322 1.00 95.19 72 THR A O 1
ATOM 575 N N . LEU A 1 73 ? -6.731 4.119 1.813 1.00 97.00 73 LEU A N 1
ATOM 576 C CA . LEU A 1 73 ? -6.839 4.273 3.267 1.00 97.00 73 LEU A CA 1
ATOM 577 C C . LEU A 1 73 ? -7.410 5.632 3.678 1.00 97.00 73 LEU A C 1
ATOM 579 O O . LEU A 1 73 ? -8.389 5.688 4.423 1.00 97.00 73 LEU A O 1
ATOM 583 N N . GLY A 1 74 ? -6.833 6.723 3.165 1.00 97.38 74 GLY A N 1
ATOM 584 C CA . GLY A 1 74 ? -7.266 8.078 3.497 1.00 97.38 74 GLY A CA 1
ATOM 585 C C . GLY A 1 74 ? -8.693 8.360 3.030 1.00 97.38 74 GLY A C 1
ATOM 586 O O . GLY A 1 74 ? -9.483 8.941 3.769 1.00 97.38 74 GLY A O 1
ATOM 587 N N . LEU A 1 75 ? -9.056 7.877 1.836 1.00 96.25 75 LEU A N 1
ATOM 588 C CA . LEU A 1 75 ? -10.404 8.026 1.279 1.00 96.25 75 LEU A CA 1
ATOM 589 C C . LEU A 1 75 ? -11.462 7.275 2.103 1.00 96.25 75 LEU A C 1
ATOM 591 O O . LEU A 1 75 ? -12.599 7.727 2.207 1.00 96.25 75 LEU A O 1
ATOM 595 N N . ARG A 1 76 ? -11.096 6.129 2.682 1.00 95.75 76 ARG A N 1
ATOM 596 C CA . ARG A 1 76 ? -12.007 5.261 3.442 1.00 95.75 76 ARG A CA 1
ATOM 597 C C . ARG A 1 76 ? -12.004 5.525 4.951 1.00 95.75 76 ARG A C 1
ATOM 599 O O . ARG A 1 76 ? -12.673 4.804 5.683 1.00 95.75 76 ARG A O 1
ATOM 606 N N . GLY A 1 77 ? -11.286 6.548 5.417 1.00 97.44 77 GLY A N 1
ATOM 607 C CA . GLY A 1 77 ? -11.265 6.933 6.831 1.00 97.44 77 GLY A CA 1
ATOM 608 C C . GLY A 1 77 ? -10.382 6.053 7.721 1.00 97.44 77 GLY A C 1
ATOM 609 O O . GLY A 1 77 ? -10.561 6.053 8.933 1.00 97.44 77 GLY A O 1
ATOM 610 N N . PHE A 1 78 ? -9.414 5.331 7.147 1.00 97.88 78 PHE A N 1
ATOM 611 C CA . PHE A 1 78 ? -8.434 4.531 7.899 1.00 97.88 78 PHE A CA 1
ATOM 612 C C . PHE A 1 78 ? -7.185 5.324 8.305 1.00 97.88 78 PHE A C 1
ATOM 61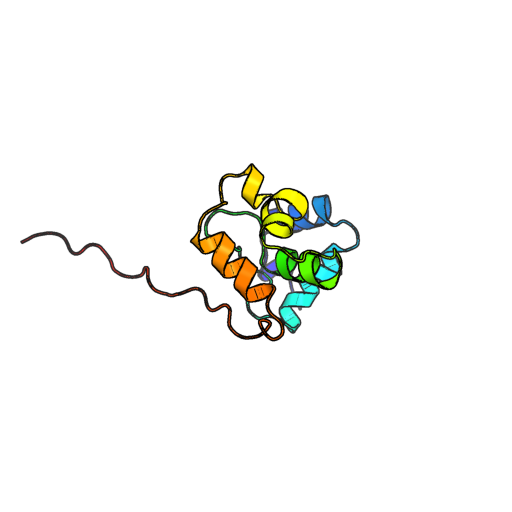4 O O . PHE A 1 78 ? -6.183 4.740 8.718 1.00 97.88 78 PHE A O 1
ATOM 621 N N . ASP A 1 79 ? -7.219 6.651 8.185 1.00 97.56 79 ASP A N 1
ATOM 622 C CA . ASP A 1 79 ? -6.124 7.513 8.614 1.00 97.56 79 ASP A CA 1
ATOM 623 C C . ASP A 1 79 ? -6.107 7.683 10.142 1.00 97.56 79 ASP A C 1
ATOM 625 O O . ASP A 1 79 ? -6.558 8.692 10.684 1.00 97.56 79 ASP A O 1
ATOM 629 N N . THR A 1 80 ? -5.613 6.664 10.847 1.00 97.69 80 THR A N 1
ATOM 630 C CA . THR A 1 80 ? -5.415 6.711 12.301 1.00 97.69 80 THR A CA 1
ATOM 631 C C . THR A 1 80 ? -3.939 6.928 12.650 1.00 97.69 80 THR A C 1
ATOM 633 O O . THR A 1 80 ? -3.052 6.583 11.855 1.00 97.69 80 THR A O 1
ATOM 636 N N . PRO A 1 81 ? -3.627 7.459 13.849 1.00 98.00 81 PRO A N 1
ATOM 637 C CA . PRO A 1 81 ? -2.246 7.582 14.317 1.00 98.00 81 PRO A CA 1
ATOM 638 C C . PRO A 1 81 ? -1.466 6.259 14.265 1.00 98.00 81 PRO A C 1
ATOM 640 O O . PRO A 1 81 ? -0.289 6.243 13.906 1.00 98.00 81 PRO A O 1
ATOM 643 N N . GLU A 1 82 ? -2.123 5.139 14.561 1.00 96.38 82 GLU A N 1
ATOM 644 C CA . GLU A 1 82 ? -1.534 3.800 14.538 1.00 96.38 82 GLU A CA 1
ATOM 645 C C . GLU A 1 82 ? -1.179 3.378 13.110 1.00 96.38 82 GLU A C 1
ATOM 647 O O . GLU A 1 82 ? -0.061 2.925 12.863 1.00 96.38 82 GLU A O 1
ATOM 652 N N . VAL A 1 83 ? -2.090 3.576 12.150 1.00 97.25 83 VAL A N 1
ATOM 653 C CA . VAL A 1 83 ? -1.844 3.276 10.730 1.00 97.25 83 VAL A CA 1
ATOM 654 C C . VAL A 1 83 ? -0.697 4.127 10.190 1.00 97.25 83 VAL A C 1
ATOM 656 O O . VAL A 1 83 ? 0.234 3.593 9.578 1.00 97.25 83 VAL A O 1
ATOM 659 N N . ARG A 1 84 ? -0.689 5.431 10.497 1.00 98.00 84 ARG A N 1
ATOM 660 C CA . ARG A 1 84 ? 0.425 6.330 10.156 1.00 98.00 84 ARG A CA 1
ATOM 661 C C . ARG A 1 84 ? 1.748 5.837 10.724 1.00 98.00 84 ARG A C 1
ATOM 663 O O . ARG A 1 84 ? 2.751 5.829 10.009 1.00 98.00 84 ARG A O 1
ATOM 670 N N . GLN A 1 85 ? 1.768 5.407 11.982 1.00 97.56 85 GLN A N 1
ATOM 671 C CA . GLN A 1 85 ? 2.977 4.923 12.643 1.00 97.56 85 GLN A CA 1
ATOM 672 C C . GLN A 1 85 ? 3.482 3.599 12.052 1.00 97.56 85 GLN A C 1
ATOM 674 O O . GLN A 1 85 ? 4.691 3.436 11.854 1.00 97.56 85 GLN A O 1
ATOM 679 N N . MET A 1 86 ? 2.581 2.667 11.735 1.00 96.00 86 MET A N 1
ATOM 680 C CA . MET A 1 86 ? 2.922 1.399 11.084 1.00 96.00 86 MET A CA 1
ATOM 681 C C . MET A 1 86 ? 3.556 1.637 9.707 1.00 96.00 86 MET A C 1
ATOM 683 O O . MET A 1 86 ? 4.633 1.112 9.422 1.00 96.00 86 MET A O 1
ATOM 687 N N . ILE A 1 87 ? 2.950 2.494 8.881 1.00 97.25 87 ILE A N 1
ATOM 688 C CA . ILE A 1 87 ? 3.475 2.840 7.551 1.00 97.25 87 ILE A CA 1
ATOM 689 C C . ILE A 1 87 ? 4.801 3.603 7.666 1.00 97.25 87 ILE A C 1
ATOM 691 O O . ILE A 1 87 ? 5.760 3.304 6.956 1.00 97.25 87 ILE A O 1
ATOM 695 N N . SER A 1 88 ? 4.899 4.545 8.608 1.00 97.12 88 SER A N 1
ATOM 696 C CA . SER A 1 88 ? 6.138 5.293 8.864 1.00 97.12 88 SER A CA 1
ATOM 697 C C . SER A 1 88 ? 7.283 4.377 9.292 1.00 97.12 88 SER A C 1
ATOM 699 O O . SER A 1 88 ? 8.434 4.629 8.953 1.00 97.12 88 SER A O 1
ATOM 701 N N . THR A 1 89 ? 6.983 3.299 10.020 1.00 95.50 89 THR A N 1
ATOM 702 C CA . THR A 1 89 ? 7.969 2.271 10.375 1.00 95.50 89 THR A CA 1
ATOM 703 C C . THR A 1 89 ? 8.471 1.528 9.138 1.00 95.50 89 THR A C 1
ATOM 705 O O . THR A 1 89 ? 9.678 1.338 9.005 1.00 95.50 89 THR A O 1
ATOM 708 N N . ALA A 1 90 ? 7.583 1.176 8.205 1.00 92.94 90 ALA A N 1
ATOM 709 C CA . ALA A 1 90 ? 7.955 0.499 6.960 1.00 92.94 90 ALA A CA 1
ATOM 710 C C . ALA A 1 90 ? 8.804 1.375 6.016 1.00 92.94 90 ALA A C 1
ATOM 712 O O . ALA A 1 90 ? 9.636 0.851 5.280 1.00 92.94 90 ALA A O 1
ATOM 713 N N . LEU A 1 91 ? 8.629 2.700 6.068 1.00 92.69 91 LEU A N 1
ATOM 714 C CA . LEU A 1 91 ? 9.419 3.684 5.315 1.00 92.69 91 LEU A CA 1
ATOM 715 C C . LEU A 1 91 ? 10.858 3.848 5.827 1.00 92.69 91 LEU A C 1
ATOM 717 O O . LEU A 1 91 ? 11.707 4.394 5.121 1.00 92.69 91 LEU A O 1
ATOM 721 N N . ARG A 1 92 ? 11.159 3.415 7.059 1.00 89.25 92 ARG A N 1
ATOM 722 C CA . ARG A 1 92 ? 12.504 3.568 7.624 1.00 89.25 92 ARG A CA 1
ATOM 723 C C . ARG A 1 92 ? 13.498 2.635 6.922 1.00 89.25 92 ARG A C 1
ATOM 725 O O . ARG A 1 92 ? 13.178 1.468 6.682 1.00 89.25 92 ARG A O 1
ATOM 732 N N . PRO A 1 93 ? 14.740 3.090 6.675 1.00 71.00 93 PRO A N 1
ATOM 733 C CA . PRO A 1 93 ? 15.803 2.219 6.187 1.00 71.00 93 PRO A CA 1
ATOM 734 C C . PRO A 1 93 ? 15.966 1.004 7.115 1.00 71.00 93 PRO A C 1
ATOM 736 O O . PRO A 1 93 ? 16.156 1.166 8.318 1.00 71.00 93 PRO A O 1
ATOM 739 N N . GLY A 1 94 ? 15.856 -0.211 6.570 1.00 65.69 94 GLY A N 1
ATOM 740 C CA . GLY A 1 94 ? 15.940 -1.462 7.339 1.00 65.69 94 GLY A CA 1
ATOM 741 C C . GLY A 1 94 ? 14.622 -1.978 7.943 1.00 65.69 94 GLY A C 1
ATOM 742 O O 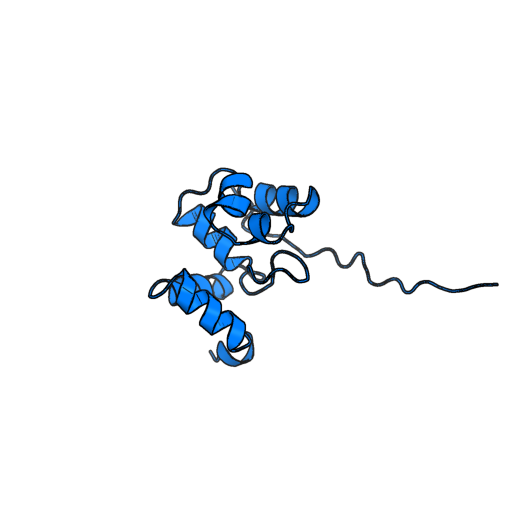. GLY A 1 94 ? 14.627 -3.046 8.546 1.00 65.69 94 GLY A O 1
ATOM 743 N N . GLY A 1 95 ? 13.486 -1.296 7.744 1.00 56.09 95 GLY A N 1
ATOM 744 C CA . GLY A 1 95 ? 12.163 -1.690 8.264 1.00 56.09 95 GLY A CA 1
ATOM 745 C C . GLY A 1 95 ? 11.493 -2.895 7.579 1.00 56.09 95 GLY A C 1
ATOM 746 O O . GLY A 1 95 ? 10.352 -3.219 7.894 1.00 56.09 95 GLY A O 1
ATOM 747 N N . GLY A 1 96 ? 12.179 -3.574 6.651 1.00 48.41 96 GLY A N 1
ATOM 748 C CA . GLY A 1 96 ? 11.656 -4.737 5.914 1.00 48.41 96 GLY A CA 1
ATOM 749 C C . GLY A 1 96 ? 11.530 -6.028 6.734 1.00 48.41 96 GLY A C 1
ATOM 750 O O . GLY A 1 96 ? 11.027 -7.023 6.224 1.00 48.41 96 GLY A O 1
ATOM 751 N N . ALA A 1 97 ? 11.962 -6.025 7.995 1.00 47.62 97 ALA A N 1
ATOM 752 C CA . ALA A 1 97 ? 11.802 -7.144 8.910 1.00 47.62 97 ALA A CA 1
ATOM 753 C C . ALA A 1 97 ? 11.088 -6.660 10.179 1.00 47.62 97 ALA A C 1
ATOM 755 O O . ALA A 1 97 ? 11.634 -5.844 10.916 1.00 47.62 97 ALA A O 1
ATOM 756 N N . GLN A 1 98 ? 9.921 -7.250 10.464 1.00 46.22 98 GLN A N 1
ATOM 757 C CA . GLN A 1 98 ? 9.140 -7.133 11.710 1.00 46.22 98 GLN A CA 1
ATOM 758 C C . GLN A 1 98 ? 8.058 -6.033 11.769 1.00 46.22 98 GLN A C 1
ATOM 760 O O . GLN A 1 98 ? 8.016 -5.245 12.708 1.00 46.22 98 GLN A O 1
ATOM 765 N N . THR A 1 99 ? 7.084 -6.046 10.856 1.00 46.44 99 THR A N 1
ATOM 766 C CA . THR A 1 99 ? 5.720 -5.581 11.179 1.00 46.44 99 THR A CA 1
ATOM 767 C C . THR A 1 99 ? 4.891 -6.781 11.633 1.00 46.44 99 THR A C 1
ATOM 769 O O . THR A 1 99 ? 4.170 -7.412 10.868 1.00 46.44 99 THR A O 1
ATOM 772 N N . GLN A 1 100 ? 5.059 -7.166 12.898 1.00 43.72 100 GLN A N 1
ATOM 773 C CA . GLN A 1 100 ? 4.198 -8.160 13.534 1.00 43.72 100 GLN A CA 1
ATOM 774 C C . GLN A 1 100 ? 2.894 -7.450 13.936 1.00 43.72 100 GLN A C 1
ATOM 776 O O . GLN A 1 100 ? 2.970 -6.490 14.704 1.00 43.72 100 GLN A O 1
ATOM 781 N N . PRO A 1 101 ? 1.707 -7.857 13.448 1.00 42.50 101 PRO A N 1
ATOM 782 C CA . PRO A 1 101 ? 0.463 -7.344 14.001 1.00 42.50 101 PRO A CA 1
ATOM 783 C C . PRO A 1 101 ? 0.376 -7.804 15.457 1.00 42.50 101 PRO A C 1
ATOM 785 O O . PRO A 1 101 ? 0.407 -9.001 15.757 1.00 42.50 101 PRO A O 1
ATOM 788 N N . SER A 1 102 ? 0.338 -6.841 16.372 1.00 45.84 102 SER A N 1
ATOM 789 C CA . SER A 1 102 ? 0.232 -7.080 17.804 1.00 45.84 102 SER A CA 1
ATOM 790 C C . SER A 1 102 ? -1.014 -7.923 18.086 1.00 45.84 102 SER A C 1
ATOM 792 O O . SER A 1 102 ? -2.133 -7.451 17.893 1.00 45.84 102 SER A O 1
ATOM 794 N N . ARG A 1 103 ? -0.846 -9.151 18.602 1.00 48.84 103 ARG A N 1
ATOM 795 C CA . ARG A 1 103 ? -1.930 -9.961 19.200 1.00 48.84 103 ARG A CA 1
ATOM 796 C C . ARG A 1 103 ? -2.422 -9.362 20.531 1.00 48.84 103 ARG A C 1
ATOM 798 O O . ARG A 1 103 ? -2.561 -10.067 21.522 1.00 48.84 103 ARG A O 1
ATOM 805 N N . LEU A 1 104 ? -2.626 -8.049 20.596 1.00 49.81 104 LEU A N 1
ATOM 806 C CA . LEU A 1 104 ? -3.047 -7.362 21.819 1.00 49.81 104 LEU A CA 1
ATOM 807 C C . LEU A 1 104 ? -4.569 -7.376 22.031 1.00 49.81 104 LEU A C 1
ATOM 809 O O . LEU A 1 104 ? -5.029 -6.860 23.042 1.00 49.81 104 LEU A O 1
ATOM 813 N N . PHE A 1 105 ? -5.349 -7.989 21.135 1.00 50.72 105 PHE A N 1
ATOM 814 C CA . PHE A 1 105 ? -6.816 -7.955 21.198 1.00 50.72 105 PHE A CA 1
ATOM 815 C C . PHE A 1 105 ? -7.489 -9.334 21.235 1.00 50.72 105 PHE A C 1
ATOM 817 O O . PHE A 1 105 ? -8.603 -9.494 20.752 1.00 50.72 105 PHE A O 1
ATOM 824 N N . GLU A 1 106 ? -6.853 -10.320 21.870 1.00 44.91 106 GLU A N 1
ATOM 825 C CA . GLU A 1 106 ? -7.572 -11.470 22.435 1.00 44.91 106 GLU A CA 1
ATOM 826 C C . GLU A 1 106 ? -7.603 -11.346 23.962 1.00 44.91 106 GLU A C 1
ATOM 828 O O . GLU A 1 106 ? -6.894 -12.045 24.680 1.00 44.91 106 GLU A O 1
ATOM 833 N N . GLN A 1 107 ? -8.429 -10.433 24.474 1.00 47.97 107 GLN A N 1
ATOM 834 C CA . GLN A 1 107 ? -9.006 -10.607 25.805 1.00 47.97 107 GLN A CA 1
ATOM 835 C C . GLN A 1 107 ? -10.525 -10.464 25.695 1.00 47.97 107 GLN A C 1
ATOM 837 O O . GLN A 1 107 ? -11.003 -9.385 25.335 1.00 47.97 107 GLN A O 1
ATOM 842 N N . PRO A 1 108 ? -11.306 -11.527 25.961 1.00 45.06 108 PRO A N 1
ATOM 843 C CA . PRO A 1 108 ? -12.739 -11.372 26.119 1.00 45.06 108 PRO A CA 1
ATOM 844 C C . PRO A 1 108 ? -13.001 -10.526 27.368 1.00 45.06 108 PRO A C 1
ATOM 846 O O . PRO A 1 108 ? -12.385 -10.742 28.412 1.00 45.06 108 PRO A O 1
ATOM 849 N N . LEU A 1 109 ? -13.929 -9.570 27.247 1.00 51.06 109 LEU A N 1
ATOM 850 C CA . LEU A 1 109 ? -14.561 -8.920 28.391 1.00 51.06 109 LEU A CA 1
ATOM 851 C C . LEU A 1 109 ? -15.045 -10.014 29.347 1.00 51.06 109 LEU A C 1
ATOM 853 O O . LEU A 1 109 ? -16.025 -10.703 29.060 1.00 51.06 109 LEU A O 1
ATOM 857 N N . GLN A 1 110 ? -14.366 -10.172 30.478 1.00 47.47 110 GLN A N 1
ATOM 858 C CA . GLN A 1 110 ? -14.893 -10.966 31.570 1.00 47.47 110 GLN A CA 1
ATOM 859 C C . GLN A 1 110 ? -15.917 -10.100 32.299 1.00 47.47 110 GLN A C 1
ATOM 861 O O . GLN A 1 110 ? -15.597 -9.084 32.916 1.00 47.47 110 GLN A O 1
ATOM 866 N N . ALA A 1 111 ? -17.175 -10.477 32.093 1.00 41.91 111 ALA A N 1
ATOM 867 C CA . ALA A 1 111 ? -18.335 -9.965 32.787 1.00 41.91 111 ALA A CA 1
ATOM 868 C C . ALA A 1 111 ? -18.237 -10.223 34.300 1.00 41.91 111 ALA A C 1
ATOM 870 O O . ALA A 1 111 ? -17.698 -11.245 34.712 1.00 41.91 111 ALA A O 1
ATOM 871 N N . ALA A 1 112 ? -18.784 -9.263 35.052 1.00 40.94 112 ALA A N 1
ATOM 872 C CA . ALA A 1 112 ? -19.491 -9.371 36.330 1.00 40.94 112 ALA A CA 1
ATOM 873 C C . ALA A 1 112 ? -19.145 -10.535 37.279 1.00 40.94 112 ALA A C 1
ATOM 875 O O . ALA A 1 112 ? -19.426 -11.687 36.967 1.00 40.94 112 ALA A O 1
ATOM 876 N N . GLU A 1 113 ? -18.693 -10.189 38.490 1.00 42.59 113 GLU A N 1
ATOM 877 C CA . GLU A 1 113 ? -19.446 -10.340 39.755 1.00 42.59 113 GLU A CA 1
ATOM 878 C C . GLU A 1 113 ? -18.782 -9.536 40.885 1.00 42.59 113 GLU A C 1
ATOM 880 O O . GLU A 1 113 ? -17.531 -9.456 40.910 1.00 42.59 113 GLU A O 1
#

Sequence (113 aa):
YDLNSRLDGATLDHLLHLYGGETGKLLAYNNEVPNALQQITPGAPDLWAQVHHAIREEWAVTAEDVIYRRTTLGLRGFDTPEVRQMISTALRPGGGAQTQPSRLFEQPLQAAE

Secondary structure (DSSP, 8-state):
--GGGTS-HHHHHHHHHHHGGGHHHHHHGGGT-TTTTSBSSTT---BHHHHHHHHHHS---SHHHIIIIISSTTTTT---HHHHHHHHHHTSTTTTS------TT--------

Foldseek 3Di:
DPVCVVDPPVLLVVLCVQPPVCSVVLSCCCVQAVQSQPDLDPPFSDGNSQLVCCVPPVVDQALCCVCPPRGCCVVVVVPDPVSRVLSVLCNDVPSRPDPDDDPPPPDPPDDDD

Radius of gyration: 15.22 Å; chains: 1; bounding box: 35×33×55 Å